Protein AF-A0A090WX79-F1 (afdb_monomer)

Solvent-accessible surface area (backbone atoms only — not comparable to full-atom values): 2864 Å² total; per-residue (Å²): 92,78,52,68,56,68,52,70,48,96,84,34,41,31,45,35,44,37,40,40,42,54,85,66,86,85,54,100,77,72,78,69,76,51,70,46,83,46,79,45,81,44,78,57,131

Mean predicted aligned error: 9.21 Å

Foldseek 3Di:
DKDKDKDDDPQQKIKIKIWDFPPDPPDPPDDPRPTDIDIDIGGDD

Organism: NCBI:txid221126

Secondary structure (DSSP, 8-state):
-EEEEEEE-TTSEEEEEEEEE------SSS----EEEEEEEEE--

pLDDT: mean 73.45, std 12.57, range [51.97, 88.0]

Structure (mmCIF, N/CA/C/O backbone):
data_AF-A0A090WX79-F1
#
_entry.id   AF-A0A090WX79-F1
#
loop_
_atom_site.group_PDB
_atom_site.id
_atom_site.type_symbol
_atom_site.label_atom_id
_atom_site.label_alt_id
_atom_site.label_comp_id
_atom_site.label_asy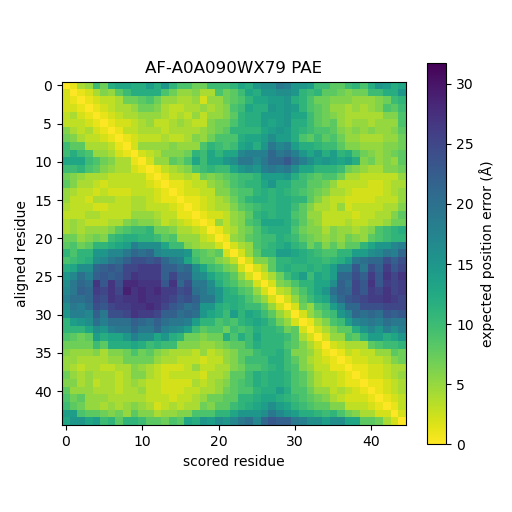m_id
_atom_site.label_entity_id
_atom_site.label_seq_id
_atom_site.pdbx_PDB_ins_code
_atom_site.Cartn_x
_atom_site.Cartn_y
_atom_site.Cartn_z
_atom_site.occupancy
_atom_site.B_iso_or_equiv
_atom_site.auth_seq_id
_atom_site.auth_comp_id
_atom_site.auth_asym_id
_atom_site.auth_atom_id
_atom_site.pdbx_PDB_model_num
ATOM 1 N N . MET A 1 1 ? -16.143 0.021 3.236 1.00 57.88 1 MET A N 1
ATOM 2 C CA . MET A 1 1 ? -16.084 0.640 1.887 1.00 57.88 1 MET A CA 1
ATOM 3 C C . MET A 1 1 ? -14.624 0.697 1.463 1.00 57.88 1 MET A C 1
ATOM 5 O O . MET A 1 1 ? -13.805 1.128 2.261 1.00 57.88 1 MET A O 1
ATOM 9 N N . ASN A 1 2 ? -14.265 0.213 0.277 1.00 64.31 2 ASN A N 1
ATOM 10 C CA . ASN A 1 2 ? -12.859 0.074 -0.117 1.00 64.31 2 ASN A CA 1
ATOM 11 C C . ASN A 1 2 ? -12.555 0.993 -1.292 1.00 64.31 2 ASN A C 1
ATOM 13 O O . ASN A 1 2 ? -13.106 0.801 -2.371 1.00 64.31 2 ASN A O 1
ATOM 17 N N . PHE A 1 3 ? -11.684 1.974 -1.072 1.00 78.62 3 PHE A N 1
ATOM 18 C CA . PHE A 1 3 ? -11.241 2.910 -2.100 1.00 78.62 3 PHE A CA 1
ATOM 19 C C . PHE A 1 3 ? -9.797 2.594 -2.438 1.00 78.62 3 PHE A C 1
ATOM 21 O O . PHE A 1 3 ? -8.952 2.523 -1.555 1.00 78.62 3 PHE A O 1
ATOM 28 N N . GLY A 1 4 ? -9.492 2.365 -3.706 1.00 78.56 4 GLY A N 1
ATOM 29 C CA . GLY A 1 4 ? -8.129 2.072 -4.121 1.00 78.56 4 GLY A CA 1
ATOM 30 C C . GLY A 1 4 ? -7.880 2.551 -5.533 1.00 78.56 4 GLY A C 1
ATOM 31 O O . GLY A 1 4 ? -8.769 2.486 -6.379 1.00 78.56 4 GLY A O 1
ATOM 32 N N . GLY A 1 5 ? -6.666 3.034 -5.759 1.00 85.00 5 GLY A N 1
ATOM 33 C CA . GLY A 1 5 ? -6.180 3.499 -7.045 1.00 85.00 5 GLY A CA 1
ATOM 34 C C . GLY A 1 5 ? -4.744 3.037 -7.228 1.00 85.00 5 GLY A C 1
ATOM 35 O O . GLY A 1 5 ? -3.962 2.990 -6.278 1.00 85.00 5 GLY A O 1
ATOM 36 N N . GLY A 1 6 ? -4.398 2.657 -8.448 1.00 85.25 6 GLY A N 1
ATOM 37 C CA . GLY A 1 6 ? -3.051 2.224 -8.777 1.00 85.25 6 GLY A CA 1
ATOM 38 C C . GLY A 1 6 ? -2.672 2.681 -10.170 1.00 85.25 6 GLY A C 1
ATOM 39 O O . GLY A 1 6 ? -3.524 2.793 -11.050 1.00 85.25 6 GLY A O 1
ATOM 40 N N . PHE A 1 7 ? -1.387 2.948 -10.351 1.00 83.81 7 PHE A N 1
ATOM 41 C CA . PHE A 1 7 ? -0.796 3.304 -11.627 1.00 83.81 7 PHE A CA 1
ATOM 42 C C . PHE A 1 7 ? 0.312 2.301 -11.941 1.00 83.81 7 PHE A C 1
ATOM 44 O O . PHE A 1 7 ? 1.131 1.950 -11.088 1.00 83.81 7 PHE A O 1
ATOM 51 N N . LYS A 1 8 ? 0.309 1.811 -13.179 1.00 84.25 8 LYS A N 1
ATOM 52 C CA . LYS A 1 8 ? 1.337 0.922 -13.704 1.00 84.25 8 LYS A CA 1
ATOM 53 C C . LYS A 1 8 ? 2.076 1.653 -14.813 1.00 84.25 8 LYS A C 1
ATOM 55 O O . LYS A 1 8 ?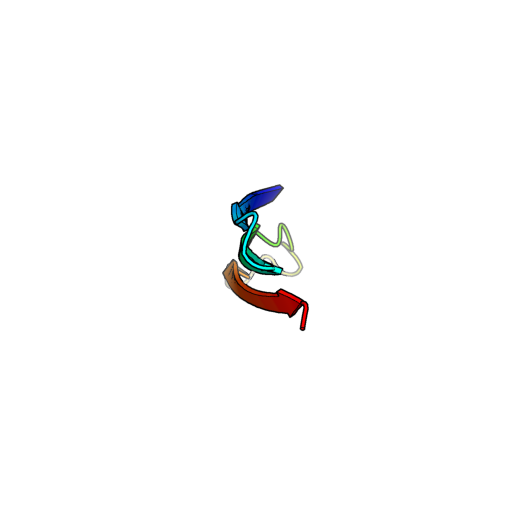 1.465 2.059 -15.799 1.00 84.25 8 LYS A O 1
ATOM 60 N N . THR A 1 9 ? 3.379 1.812 -14.647 1.00 77.56 9 THR A N 1
ATOM 61 C CA . THR A 1 9 ? 4.264 2.372 -15.666 1.00 77.56 9 THR A CA 1
ATOM 62 C C . THR A 1 9 ? 4.646 1.286 -16.661 1.00 77.56 9 THR A C 1
ATOM 64 O O . THR A 1 9 ? 4.861 0.131 -16.286 1.00 77.56 9 THR A O 1
ATOM 67 N N . ASN A 1 10 ? 4.828 1.666 -17.926 1.00 80.25 10 ASN A N 1
ATOM 68 C CA . ASN A 1 10 ? 5.310 0.755 -18.968 1.00 80.25 10 ASN A CA 1
ATOM 69 C C . ASN A 1 10 ? 6.733 0.218 -18.700 1.00 80.25 10 ASN A C 1
ATOM 71 O O . ASN A 1 10 ? 7.130 -0.782 -19.282 1.00 80.25 10 ASN A O 1
ATOM 75 N N . SER A 1 11 ? 7.473 0.841 -17.778 1.00 79.19 11 SER A N 1
ATOM 76 C CA . SER A 1 11 ? 8.798 0.411 -17.311 1.00 79.19 11 SER A CA 1
ATOM 77 C C . SER A 1 11 ? 8.775 -0.770 -16.323 1.00 79.19 11 SER A C 1
ATOM 79 O O . SER A 1 11 ? 9.775 -1.017 -15.664 1.00 79.19 11 SER A O 1
ATOM 81 N N . GLY A 1 12 ? 7.638 -1.458 -16.147 1.00 80.06 12 GLY A N 1
ATOM 82 C CA . GLY A 1 12 ? 7.520 -2.630 -15.263 1.00 80.06 12 GLY A CA 1
ATOM 83 C C . GLY A 1 12 ? 7.252 -2.310 -13.788 1.00 80.06 12 GLY A C 1
ATOM 84 O O . GLY A 1 12 ? 7.030 -3.221 -12.996 1.00 80.06 12 GLY A O 1
ATOM 85 N N . VAL A 1 13 ? 7.202 -1.031 -13.411 1.00 86.19 13 VAL A N 1
ATOM 86 C CA . VAL A 1 13 ? 6.895 -0.596 -12.040 1.00 86.19 13 VAL A CA 1
ATOM 87 C C . VAL A 1 13 ? 5.393 -0.375 -11.879 1.00 86.19 13 VAL A C 1
ATOM 89 O O . VAL A 1 13 ? 4.770 0.318 -12.682 1.00 86.19 13 VAL A O 1
ATOM 92 N N . SER A 1 14 ? 4.801 -0.928 -10.824 1.00 87.50 14 SER A N 1
ATOM 93 C CA . SER A 1 14 ? 3.413 -0.675 -10.435 1.00 87.50 14 SER A CA 1
ATOM 94 C C . SER A 1 14 ? 3.335 -0.127 -9.018 1.00 87.50 14 SER A C 1
ATOM 96 O O . SER A 1 14 ? 3.868 -0.734 -8.091 1.00 87.50 14 SER A O 1
ATOM 98 N N . LEU A 1 15 ? 2.627 0.983 -8.842 1.00 88.00 15 LEU A N 1
ATOM 99 C CA . LEU A 1 15 ? 2.335 1.578 -7.543 1.00 88.00 15 LEU A CA 1
ATOM 100 C C . LEU A 1 15 ? 0.833 1.469 -7.291 1.00 88.00 15 LEU A C 1
ATOM 102 O O . LEU A 1 15 ? 0.027 1.885 -8.122 1.00 88.00 15 LEU A O 1
ATOM 106 N N . GLY A 1 16 ? 0.449 0.916 -6.147 1.00 87.75 16 GLY A N 1
ATOM 107 C CA . GLY A 1 16 ? -0.942 0.813 -5.725 1.00 87.75 16 GLY A CA 1
ATOM 108 C C . GLY A 1 16 ? -1.124 1.370 -4.325 1.00 87.75 16 GLY A C 1
ATOM 109 O O . GLY A 1 16 ? -0.336 1.071 -3.430 1.00 87.75 16 GLY A O 1
ATOM 110 N N . VAL A 1 17 ? -2.181 2.148 -4.121 1.00 87.94 17 VAL A N 1
ATOM 111 C CA . VAL A 1 17 ? -2.654 2.513 -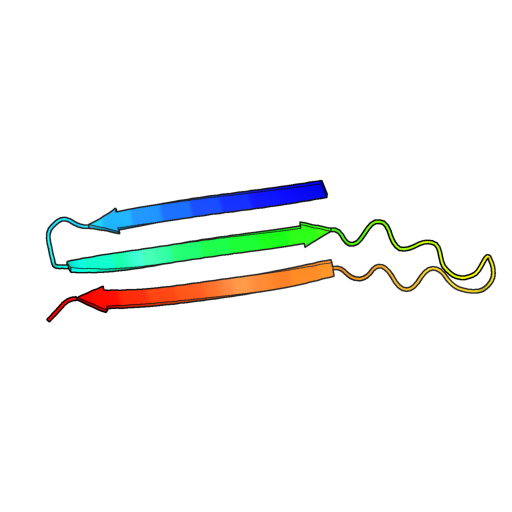2.789 1.00 87.94 17 VAL A CA 1
ATOM 112 C C . VAL A 1 17 ? -4.088 2.040 -2.635 1.00 87.94 17 VAL A C 1
ATOM 114 O O . VAL A 1 17 ? -4.949 2.266 -3.48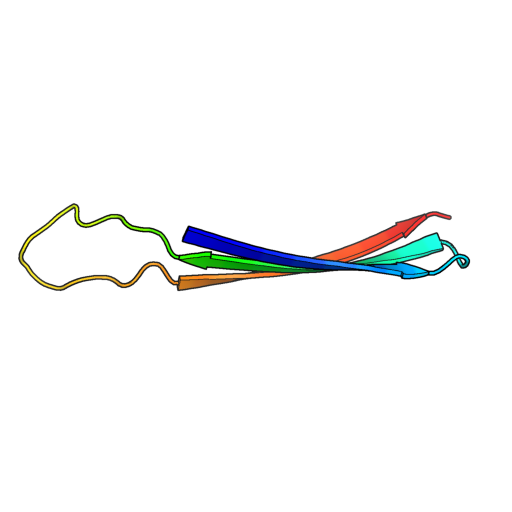8 1.00 87.94 17 VAL A O 1
ATOM 117 N N . ARG A 1 18 ? -4.349 1.349 -1.533 1.00 84.69 18 ARG A N 1
ATOM 118 C CA . ARG A 1 18 ? -5.682 0.902 -1.160 1.00 84.69 18 ARG A CA 1
ATOM 119 C C . ARG A 1 18 ? -5.976 1.374 0.251 1.00 84.69 18 ARG A C 1
ATOM 121 O O . ARG A 1 18 ? -5.209 1.140 1.179 1.00 84.69 18 ARG A O 1
ATOM 128 N N . TYR A 1 19 ? -7.118 2.017 0.392 1.00 78.56 19 TYR A N 1
ATOM 129 C CA . TYR A 1 19 ? -7.695 2.430 1.648 1.00 78.56 19 TYR A CA 1
ATOM 130 C C . TYR A 1 19 ? -8.866 1.515 1.990 1.00 78.56 19 TYR A C 1
ATOM 132 O O . TYR A 1 19 ? -9.860 1.435 1.257 1.00 78.56 19 TYR A O 1
ATOM 140 N N . HIS A 1 20 ? -8.723 0.801 3.101 1.00 75.94 20 HIS A N 1
ATOM 141 C CA . HIS A 1 20 ? -9.739 -0.106 3.603 1.00 75.94 20 HIS A CA 1
ATOM 142 C C . HIS A 1 20 ? -10.454 0.541 4.791 1.00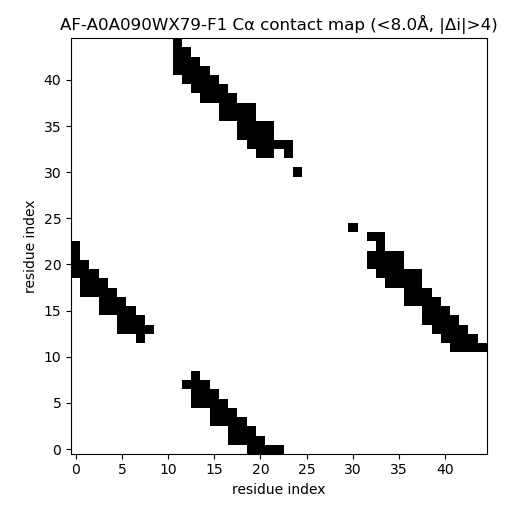 75.94 20 HIS A C 1
ATOM 144 O O . HIS A 1 20 ? -9.889 0.651 5.881 1.00 75.94 20 HIS A O 1
ATOM 150 N N . LEU A 1 21 ? -11.712 0.950 4.588 1.00 73.12 21 LEU A N 1
ATOM 151 C CA . LEU A 1 21 ? -12.625 1.299 5.679 1.00 73.12 21 LEU A CA 1
ATOM 152 C C . LEU A 1 21 ? -13.365 0.028 6.090 1.00 73.12 21 LEU A C 1
ATOM 154 O O . LEU A 1 21 ? -14.331 -0.373 5.424 1.00 73.12 21 LEU A O 1
ATOM 158 N N . GLY A 1 22 ? -12.897 -0.613 7.161 1.00 64.75 22 GLY A N 1
ATOM 159 C CA . GLY A 1 22 ? -13.627 -1.704 7.796 1.00 64.75 22 GLY A CA 1
ATOM 160 C C . GLY A 1 22 ? -14.891 -1.165 8.463 1.00 64.75 22 GLY A C 1
ATOM 161 O O . GLY A 1 22 ? -14.797 -0.434 9.441 1.00 64.75 22 GLY A O 1
ATOM 162 N N . LEU A 1 23 ? -16.064 -1.522 7.929 1.00 60.97 23 LEU A N 1
ATOM 163 C CA . LEU A 1 23 ? -17.376 -1.275 8.547 1.00 60.97 23 LEU A CA 1
ATOM 164 C C 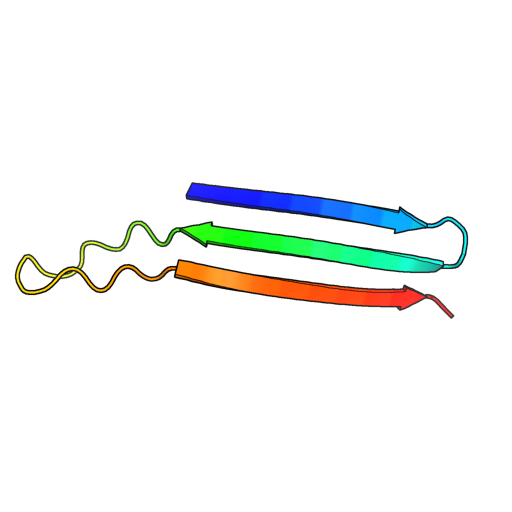. LEU A 1 23 ? -17.669 -2.391 9.561 1.00 60.97 23 LEU A C 1
ATOM 166 O O . LEU A 1 23 ? -18.604 -3.166 9.390 1.00 60.97 23 LEU A O 1
ATOM 170 N N . GLY A 1 24 ? -16.778 -2.548 10.537 1.00 54.22 24 GLY A N 1
ATOM 171 C CA . GLY A 1 24 ? -16.897 -3.547 11.591 1.00 54.22 24 GLY A CA 1
ATOM 172 C C . GLY A 1 24 ? -17.363 -2.895 12.881 1.00 54.22 24 GLY A C 1
ATOM 173 O O . GLY A 1 24 ? -16.548 -2.703 13.776 1.00 54.22 24 GLY A O 1
ATOM 174 N N . ASP A 1 25 ? -18.646 -2.549 12.962 1.00 52.62 25 ASP A N 1
ATOM 175 C CA . ASP A 1 25 ? -19.308 -2.346 14.252 1.00 52.62 25 ASP A CA 1
ATOM 176 C C . ASP A 1 25 ? -19.503 -3.735 14.863 1.00 52.62 25 ASP A C 1
ATOM 178 O O . ASP A 1 25 ? -20.444 -4.450 14.527 1.00 52.62 25 ASP A O 1
ATOM 182 N N . ILE A 1 26 ? -18.535 -4.183 15.664 1.00 54.22 26 ILE A N 1
ATOM 183 C CA . ILE A 1 26 ? -18.667 -5.440 16.415 1.00 54.22 26 ILE A CA 1
ATOM 184 C C . ILE A 1 26 ? -19.063 -5.148 17.875 1.00 54.22 26 ILE A C 1
ATOM 186 O O . ILE A 1 26 ? -19.578 -6.045 18.530 1.00 54.22 26 ILE A O 1
ATOM 190 N N . TYR A 1 27 ? -18.917 -3.915 18.385 1.00 53.56 27 TYR A N 1
ATOM 191 C CA . TYR A 1 27 ? -19.325 -3.561 19.753 1.00 53.56 27 TYR A CA 1
ATOM 192 C C . TYR A 1 27 ? -19.717 -2.079 19.889 1.00 53.56 27 TYR A C 1
ATOM 194 O O . TYR A 1 27 ? -18.950 -1.205 19.492 1.00 53.56 27 TYR A O 1
ATOM 202 N N . ASP A 1 28 ? -20.869 -1.821 20.527 1.00 57.00 28 ASP A N 1
ATOM 203 C CA . ASP A 1 28 ? -21.413 -0.494 20.896 1.00 57.00 28 ASP A CA 1
ATOM 204 C C . ASP A 1 28 ? -20.528 0.296 21.892 1.00 57.00 28 ASP A C 1
ATOM 206 O O . ASP A 1 28 ? -20.787 1.462 22.190 1.00 57.00 28 ASP A O 1
ATOM 210 N N . GLU A 1 29 ? -19.447 -0.307 22.393 1.00 51.97 29 GLU A N 1
ATOM 211 C CA . GLU A 1 29 ? -18.546 0.279 23.385 1.00 51.97 29 GLU A CA 1
ATOM 212 C C . GLU A 1 29 ? -17.171 0.559 22.745 1.00 51.97 29 GLU A C 1
ATOM 214 O O . GLU A 1 29 ? -16.267 -0.275 22.748 1.00 51.97 29 GLU A O 1
ATOM 219 N N . GLY A 1 30 ? -17.006 1.752 22.166 1.00 55.12 30 GLY A N 1
ATOM 220 C CA . GLY A 1 30 ? -15.695 2.260 21.742 1.00 55.12 30 GLY A CA 1
ATOM 221 C C . GLY A 1 30 ? -15.287 1.884 20.321 1.00 55.12 30 GLY A C 1
ATOM 222 O O . GLY A 1 30 ? -14.296 1.192 20.129 1.00 55.12 30 GLY A O 1
ATOM 223 N N . SER A 1 31 ? -16.010 2.411 19.331 1.00 52.91 31 SER A N 1
ATOM 224 C CA . SER A 1 31 ? -15.754 2.336 17.882 1.00 52.91 31 SER A CA 1
ATOM 225 C C . SER A 1 31 ? -14.257 2.296 17.484 1.00 52.91 31 SER A C 1
ATOM 227 O O . SER A 1 31 ? -13.645 3.355 17.263 1.00 52.91 31 SER A O 1
ATOM 229 N N . PRO A 1 32 ? -13.625 1.120 17.318 1.00 54.28 32 PRO A N 1
ATOM 230 C CA . PRO A 1 32 ? -12.274 1.040 16.799 1.00 54.28 32 PRO A CA 1
ATOM 231 C C . PRO A 1 32 ? -12.411 1.192 15.288 1.00 54.28 32 PRO A C 1
ATOM 233 O O . PRO A 1 32 ? -12.726 0.246 14.568 1.00 54.28 32 PRO A O 1
ATOM 236 N N . GLN A 1 33 ? -12.244 2.417 14.791 1.00 60.81 33 GLN A N 1
ATOM 237 C CA . GLN A 1 33 ? -12.296 2.675 13.356 1.00 60.81 33 GLN A CA 1
ATOM 238 C C . GLN A 1 33 ? -11.114 1.966 12.690 1.00 60.81 33 GLN A C 1
ATOM 240 O O . GLN A 1 33 ? -9.998 2.489 12.660 1.00 60.81 33 GLN A O 1
ATOM 245 N N . ASN A 1 34 ? -11.366 0.765 12.167 1.00 60.06 34 ASN A N 1
ATOM 246 C CA . ASN A 1 34 ? -10.371 -0.077 11.517 1.00 60.06 34 ASN A CA 1
ATOM 247 C C . ASN A 1 34 ? -10.060 0.502 10.126 1.00 60.06 34 ASN A C 1
ATOM 249 O O . ASN A 1 34 ? -10.596 0.079 9.097 1.00 60.06 34 ASN A O 1
ATOM 253 N N . ARG A 1 35 ? -9.249 1.565 10.134 1.00 72.25 35 ARG A N 1
ATOM 254 C CA . ARG A 1 35 ? -8.784 2.322 8.970 1.00 72.25 35 ARG A CA 1
ATOM 255 C C . ARG A 1 35 ? -7.387 1.842 8.632 1.00 72.25 35 ARG A C 1
ATOM 257 O O . ARG A 1 35 ? -6.429 2.178 9.325 1.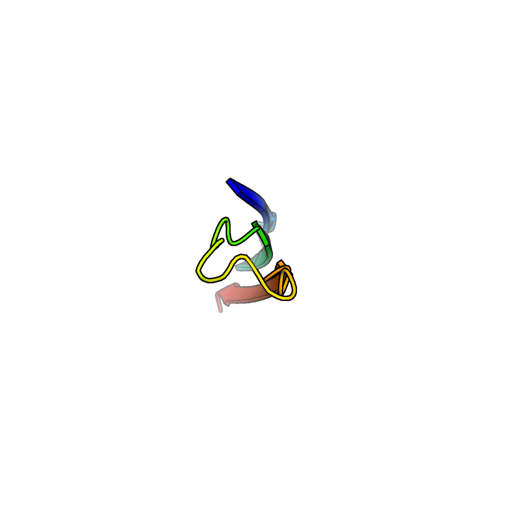00 72.25 35 ARG A O 1
ATOM 264 N N . VAL A 1 36 ? -7.278 1.060 7.568 1.00 76.81 36 VAL A N 1
ATOM 265 C CA . VAL A 1 36 ? -5.993 0.521 7.124 1.00 76.81 36 VAL A CA 1
ATOM 266 C C . VAL A 1 36 ? -5.604 1.177 5.809 1.00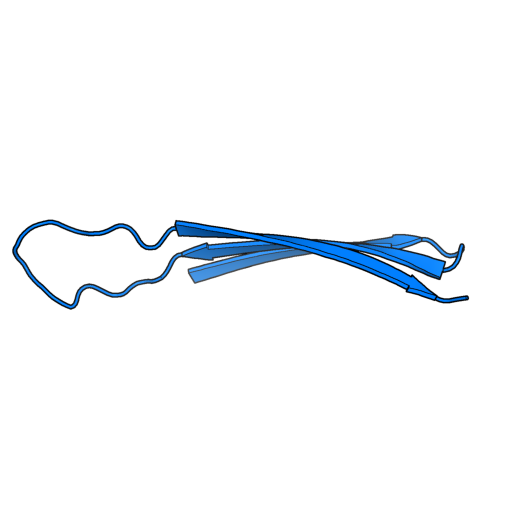 76.81 36 VAL A C 1
ATOM 268 O O . VAL A 1 36 ? -6.361 1.155 4.835 1.00 76.81 36 VAL A O 1
ATOM 271 N N . TRP A 1 37 ? -4.401 1.748 5.794 1.00 82.38 37 TRP A N 1
ATOM 272 C CA . TRP A 1 37 ? -3.727 2.195 4.583 1.00 82.38 37 TRP A CA 1
ATOM 273 C C . TRP A 1 37 ? -2.779 1.102 4.115 1.00 82.38 37 TRP A C 1
ATOM 275 O O . TRP A 1 37 ? -1.876 0.700 4.845 1.00 82.38 37 TRP A O 1
ATOM 285 N N . GLN A 1 38 ? -2.984 0.630 2.892 1.00 82.06 38 GLN A N 1
ATOM 286 C CA . GLN A 1 38 ? -2.125 -0.352 2.256 1.00 82.06 38 GLN A CA 1
ATOM 287 C C . GLN A 1 38 ? -1.439 0.285 1.051 1.00 82.06 38 GLN A C 1
ATOM 289 O O . GLN A 1 38 ? -2.093 0.738 0.111 1.00 82.06 38 GLN A O 1
ATOM 294 N N . PHE A 1 39 ? -0.111 0.278 1.076 1.00 87.12 39 PHE A N 1
ATOM 295 C CA . PHE A 1 39 ? 0.735 0.699 -0.033 1.00 87.12 39 PHE A CA 1
ATOM 296 C C . PHE A 1 39 ? 1.348 -0.541 -0.679 1.00 87.12 39 PHE A C 1
ATOM 298 O O . PHE A 1 39 ? 1.712 -1.499 0.002 1.00 87.12 39 PHE A O 1
ATOM 305 N N . SER A 1 40 ? 1.415 -0.564 -2.002 1.00 83.12 40 SER A N 1
ATOM 306 C CA . SER A 1 40 ? 1.925 -1.692 -2.776 1.00 83.12 40 SER A CA 1
ATOM 307 C C . SER A 1 40 ? 2.879 -1.187 -3.845 1.00 83.12 40 SER A C 1
ATOM 309 O O . SER A 1 40 ? 2.542 -0.286 -4.612 1.00 83.12 40 SER A O 1
ATOM 311 N N . LEU A 1 41 ? 4.068 -1.782 -3.880 1.00 86.69 41 LEU A N 1
ATOM 312 C CA . LEU A 1 41 ? 5.112 -1.531 -4.865 1.00 86.69 41 LEU A CA 1
ATOM 313 C C . LEU A 1 41 ? 5.380 -2.855 -5.577 1.00 86.69 41 LEU A C 1
ATOM 315 O O . LEU A 1 41 ? 5.744 -3.838 -4.936 1.00 86.69 41 LEU A O 1
ATOM 319 N N . GLY A 1 42 ? 5.156 -2.892 -6.883 1.00 85.25 42 GLY A N 1
ATOM 320 C CA . GLY A 1 42 ? 5.454 -4.039 -7.731 1.00 85.25 42 GLY A CA 1
ATOM 321 C C . GLY A 1 42 ? 6.544 -3.675 -8.725 1.00 85.25 42 GLY A C 1
ATOM 322 O O . GLY A 1 42 ? 6.497 -2.605 -9.330 1.00 85.25 42 GLY A O 1
ATOM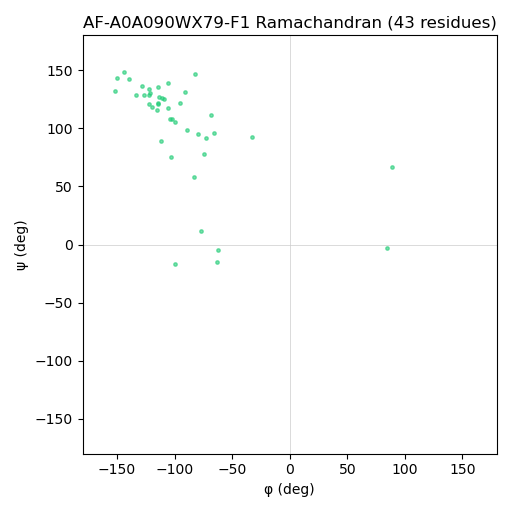 323 N N . PHE A 1 43 ? 7.508 -4.571 -8.891 1.00 87.00 43 PHE A N 1
ATOM 324 C CA . PHE A 1 43 ? 8.561 -4.473 -9.892 1.00 87.00 43 PHE A CA 1
ATOM 325 C C . PHE A 1 43 ? 8.479 -5.728 -10.750 1.00 87.00 43 PHE A C 1
ATOM 327 O O . PHE A 1 43 ? 8.546 -6.839 -10.229 1.00 87.00 43 PHE A O 1
ATOM 334 N N . ASN A 1 44 ? 8.282 -5.547 -12.047 1.00 75.12 44 ASN A N 1
ATOM 335 C CA . ASN A 1 44 ? 8.342 -6.612 -13.031 1.00 75.12 44 ASN A CA 1
ATOM 336 C C . ASN A 1 44 ? 9.694 -6.488 -13.739 1.00 75.12 44 ASN A C 1
ATOM 338 O O . ASN A 1 44 ? 9.901 -5.499 -14.447 1.00 75.12 44 ASN A O 1
ATOM 342 N N . LEU A 1 45 ? 10.603 -7.425 -13.455 1.00 70.44 45 LEU A N 1
ATOM 343 C CA . LEU A 1 45 ? 11.941 -7.500 -14.048 1.00 70.44 45 LEU A CA 1
ATOM 344 C C . LEU A 1 45 ? 11.907 -8.329 -15.336 1.00 70.44 45 LEU A C 1
ATOM 346 O O . LEU A 1 45 ? 11.239 -9.388 -15.314 1.00 70.44 45 LEU A O 1
#

Radius of gyration: 15.25 Å; Cα contacts (8 Å, |Δi|>4): 76; chains: 1; bounding box: 33×11×42 Å

Sequence (45 aa):
MNFGGGFKTNSGVSLGVRYHLGLGDIYDEGSPQNRVWQFSLGFNL